Protein AF-A0A7C5TLB0-F1 (afdb_monomer)

pLDDT: mean 94.25, std 6.75, range [50.28, 98.75]

Nearest PDB structures (foldseek):
  1vpx-assembly2_Q  TM=4.582E-01  e=4.348E-01  Thermotoga maritima
  1omx-assembly1_A  TM=4.473E-01  e=4.730E+00  Mus musculus
  5t3y-assembly1_A  TM=3.105E-01  e=7.717E+00  Burkholderia multivorans

Radius of gyration: 15.92 Å; Cα contacts (8 Å, |Δi|>4): 274; chains: 1; bounding box: 48×34×39 Å

Solvent-accessible surface area (backbone atoms only — not comparable to full-atom values): 9485 Å² total; per-residue (Å²): 132,69,99,46,72,95,45,33,95,79,43,75,49,71,79,49,48,47,92,55,76,24,92,55,84,71,60,67,66,60,52,45,54,49,52,43,54,35,52,78,73,65,38,39,37,47,44,46,42,76,53,43,76,76,39,79,87,46,84,50,74,66,18,35,35,30,51,55,32,82,88,50,66,80,53,72,66,54,54,51,62,62,50,59,93,50,79,62,25,52,28,39,33,43,35,34,29,64,48,89,68,35,65,64,53,41,58,74,49,18,29,87,60,14,20,38,38,65,26,67,40,69,39,66,52,48,52,53,35,36,75,57,30,15,74,51,80,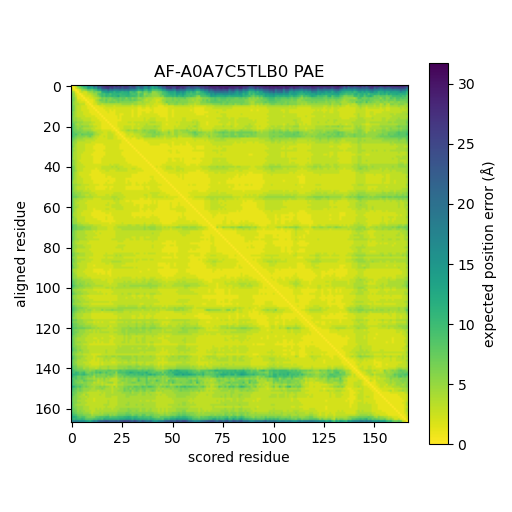77,55,17,92,46,91,94,64,51,94,51,58,35,48,42,44,40,71,59,54,50,53,54,34,50,75,70,74,44,132

Secondary structure (DSSP, 8-state):
--TTTTTGGG-EEE---GGGT-SS---HHHHHHHHHHHHHTT-EEEEEHHHHHH-TTS--TTSEEEEEESS-PPPHHHHHHHHTT-TTSSEEEEEEES-TTHHHHHHHH-STTEEEEEESS-THHHHHHHHHT------BSSTT--SSTTPPBHHHHHHHHHHTT--

Sequence (167 aa):
PSLIEGVKDRVIVTVRDPSEGGVKGVDEEWKASLYKKLHDIGVLYDVEAKFLRRRKDVPFEGKIVSAHFFDRVPSVKEVEEIFRGFEVAWVRKLAVTAREGYKELLARFARKGFAVMPMGSDPIERIAFAVLGSELIYASLVEGLETAPGQMSYKRAREILSCLGLR

Foldseek 3Di:
DDPCLVPQAPDEAEDDDVVQPHDDDDDLVVVQVVQVVNVVSPHEYEDELVSCVVVVVGDAQQHEYEDHAEPDDDDLVVLCVSCPPVQRHQAHEYEYEDDPPNVVNLLVQLAHRYAYHYFQDALVVSVVSVVSRHPDADADCDPPPDSTHSHHHPVVSVVVCVVVVHD

Mean predicted aligned error: 3.61 Å

Structure (mmCIF, N/CA/C/O backbone):
data_AF-A0A7C5TLB0-F1
#
_entry.id   AF-A0A7C5TLB0-F1
#
loop_
_atom_site.group_PDB
_atom_site.id
_atom_site.type_symbol
_atom_site.label_atom_id
_atom_site.label_alt_id
_atom_site.label_comp_id
_atom_site.label_asym_id
_atom_site.label_entity_id
_atom_site.label_seq_id
_atom_site.pdbx_PDB_ins_code
_atom_site.Cartn_x
_atom_site.Cartn_y
_atom_site.Cartn_z
_atom_site.occupancy
_atom_site.B_iso_or_equiv
_atom_site.auth_seq_id
_atom_site.auth_comp_id
_atom_site.auth_asym_id
_atom_site.auth_atom_id
_atom_site.pdbx_PDB_model_num
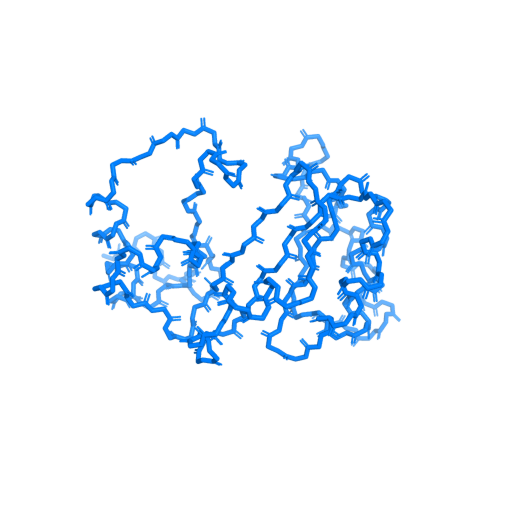ATOM 1 N N . PRO A 1 1 ? -27.473 11.207 2.737 1.00 50.28 1 PRO A N 1
ATOM 2 C CA . PRO A 1 1 ? -26.812 10.091 2.014 1.00 50.28 1 PRO A CA 1
ATOM 3 C C . PRO A 1 1 ? -25.341 10.442 1.764 1.00 50.28 1 PRO A C 1
ATOM 5 O O . PRO A 1 1 ? -25.072 11.422 1.075 1.00 50.28 1 PRO A O 1
ATOM 8 N N . SER A 1 2 ? -24.407 9.747 2.424 1.00 63.88 2 SER A N 1
ATOM 9 C CA . SER A 1 2 ? -22.978 10.064 2.312 1.00 63.88 2 SER A CA 1
ATOM 10 C C . SER A 1 2 ? -22.525 9.861 0.858 1.00 63.88 2 SER A C 1
ATOM 12 O O . SER A 1 2 ? -22.956 8.912 0.205 1.00 63.88 2 SER A O 1
ATOM 14 N N . LEU A 1 3 ? -21.678 10.759 0.339 1.00 69.31 3 LEU A N 1
ATOM 15 C CA . LEU A 1 3 ? -21.200 10.764 -1.057 1.00 69.31 3 LEU A CA 1
ATOM 16 C C . LEU A 1 3 ? -20.555 9.430 -1.500 1.00 69.31 3 LEU A C 1
ATOM 18 O O . LEU A 1 3 ? -20.317 9.227 -2.686 1.00 69.31 3 LEU A O 1
ATOM 22 N N . ILE A 1 4 ? -20.244 8.547 -0.546 1.00 79.00 4 ILE A N 1
ATOM 23 C CA . ILE A 1 4 ? -19.437 7.344 -0.738 1.00 79.00 4 ILE A CA 1
ATOM 24 C C . ILE A 1 4 ? -20.189 6.036 -0.459 1.00 79.00 4 ILE A C 1
ATOM 26 O O . ILE A 1 4 ? -19.618 4.976 -0.690 1.00 79.00 4 ILE A O 1
ATOM 30 N N . GLU A 1 5 ? -21.442 6.066 0.013 1.00 81.88 5 GLU A N 1
ATOM 31 C CA . GLU A 1 5 ? -22.131 4.856 0.507 1.00 81.88 5 GLU A CA 1
ATOM 32 C C . GLU A 1 5 ? -22.205 3.735 -0.544 1.00 81.88 5 GLU A C 1
ATOM 34 O O . GLU A 1 5 ? -21.982 2.571 -0.232 1.00 81.88 5 GLU A O 1
ATOM 39 N N . GLY A 1 6 ? -22.438 4.088 -1.813 1.00 85.50 6 GLY A N 1
ATOM 40 C CA . GLY A 1 6 ? -22.515 3.125 -2.919 1.00 85.50 6 GLY A CA 1
ATOM 41 C C . GLY A 1 6 ? -21.164 2.598 -3.419 1.00 85.50 6 GLY A C 1
ATOM 42 O O . GLY A 1 6 ? -21.137 1.716 -4.276 1.00 85.50 6 GLY A O 1
ATOM 43 N N . VAL A 1 7 ? -20.045 3.142 -2.931 1.00 88.56 7 VAL A N 1
ATOM 44 C CA . VAL A 1 7 ? -18.688 2.793 -3.391 1.00 88.56 7 VAL A CA 1
ATOM 45 C C . VAL A 1 7 ? -17.717 2.478 -2.257 1.00 88.56 7 VAL A C 1
ATOM 47 O O . VAL A 1 7 ? -16.562 2.175 -2.538 1.00 88.56 7 VAL A O 1
ATOM 50 N N . LYS A 1 8 ? -18.149 2.526 -0.991 1.00 88.50 8 LYS A N 1
ATOM 51 C CA . LYS A 1 8 ? -17.264 2.417 0.180 1.00 88.50 8 LYS A CA 1
ATOM 52 C C . LYS A 1 8 ? -16.381 1.164 0.172 1.00 88.50 8 LYS A C 1
ATOM 54 O O . LYS A 1 8 ? -15.202 1.263 0.494 1.00 88.50 8 LYS A O 1
ATOM 59 N N . ASP A 1 9 ? -16.903 0.040 -0.318 1.00 88.31 9 ASP A N 1
ATOM 60 C CA . ASP A 1 9 ? -16.182 -1.241 -0.399 1.00 88.31 9 ASP A CA 1
ATOM 61 C C . ASP A 1 9 ? -15.170 -1.305 -1.561 1.00 88.31 9 ASP A C 1
ATOM 63 O O . ASP A 1 9 ? -14.453 -2.288 -1.729 1.00 88.31 9 ASP A O 1
ATOM 67 N N . ARG A 1 10 ? -15.120 -0.264 -2.401 1.00 90.44 10 ARG A N 1
ATOM 68 C CA . ARG A 1 10 ? -14.230 -0.141 -3.569 1.00 90.44 10 ARG A CA 1
ATOM 69 C C . ARG A 1 10 ? -13.263 1.035 -3.450 1.00 90.44 10 ARG A C 1
ATOM 71 O O . ARG A 1 10 ? -12.537 1.325 -4.399 1.00 90.44 10 ARG A O 1
ATOM 78 N N . VAL A 1 11 ? -13.267 1.730 -2.315 1.00 93.38 11 VAL A N 1
ATOM 79 C CA . VAL A 1 11 ? -12.442 2.913 -2.075 1.00 93.38 11 VAL A CA 1
ATOM 80 C C . VAL A 1 11 ? -11.405 2.599 -1.007 1.00 93.38 1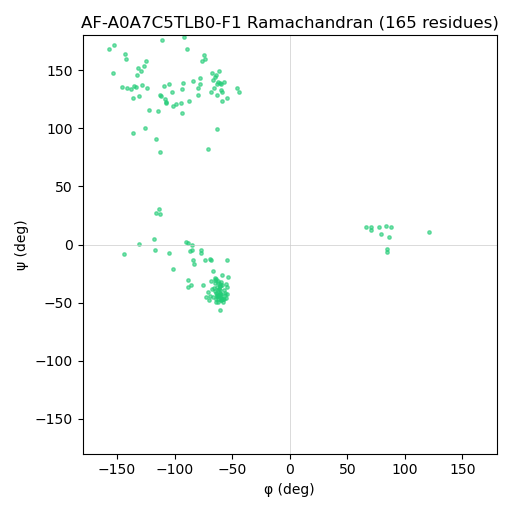1 VAL A C 1
ATOM 82 O O . VAL A 1 11 ? -11.735 2.151 0.087 1.00 93.38 11 VAL A O 1
ATOM 85 N N . ILE A 1 12 ? -10.145 2.892 -1.328 1.00 96.00 12 ILE A N 1
ATOM 86 C CA . ILE A 1 12 ? -9.053 2.944 -0.359 1.00 96.00 12 ILE A CA 1
ATOM 87 C C . ILE A 1 12 ? -8.693 4.411 -0.160 1.00 96.00 12 ILE A C 1
ATOM 89 O O . ILE A 1 12 ? -8.321 5.093 -1.115 1.00 96.00 12 ILE A O 1
ATOM 93 N N . VAL A 1 13 ? -8.774 4.893 1.077 1.00 96.88 13 VAL A N 1
ATOM 94 C CA . VAL A 1 13 ? -8.305 6.239 1.429 1.00 96.88 13 VAL A CA 1
ATOM 95 C C . VAL A 1 13 ? -6.865 6.169 1.931 1.00 96.88 13 VAL A C 1
ATOM 97 O O . VAL A 1 13 ? -6.510 5.320 2.746 1.00 96.88 13 VAL A O 1
ATOM 100 N N . THR A 1 14 ? -6.004 7.064 1.452 1.00 97.12 14 THR A N 1
ATOM 101 C CA . THR A 1 14 ? -4.595 7.123 1.862 1.00 97.12 14 THR A CA 1
ATOM 102 C C . THR A 1 14 ? -4.192 8.568 2.105 1.00 97.12 14 THR A C 1
ATOM 104 O O . THR A 1 14 ? -4.343 9.412 1.226 1.00 97.12 14 THR A O 1
ATOM 107 N N . VAL A 1 15 ? -3.644 8.846 3.288 1.00 96.94 15 VAL A N 1
ATOM 108 C CA . VAL A 1 15 ? -3.039 10.140 3.621 1.00 96.94 15 VAL A CA 1
ATOM 109 C C . VAL A 1 15 ? -1.564 9.902 3.885 1.00 96.94 15 VAL A C 1
ATOM 111 O O . VAL A 1 15 ? -1.178 9.576 5.004 1.00 96.94 15 VAL A O 1
ATOM 114 N N . ARG A 1 16 ? -0.744 10.013 2.839 1.00 97.19 16 ARG A N 1
ATOM 115 C CA . ARG A 1 16 ? 0.671 9.642 2.905 1.00 97.19 16 ARG A CA 1
ATOM 116 C C . ARG A 1 16 ? 1.511 10.732 3.567 1.00 97.19 16 ARG A C 1
ATOM 118 O O . ARG A 1 16 ? 1.449 11.887 3.154 1.00 97.19 16 ARG A O 1
ATOM 125 N N . ASP A 1 17 ? 2.307 10.357 4.564 1.00 95.38 17 ASP A N 1
ATOM 126 C CA . ASP A 1 17 ? 3.308 11.247 5.169 1.00 95.38 17 ASP A CA 1
ATOM 127 C C . ASP A 1 17 ? 4.441 11.595 4.176 1.00 95.38 17 ASP A C 1
ATOM 129 O O . ASP A 1 17 ? 4.870 10.709 3.432 1.00 95.38 17 ASP A O 1
ATOM 133 N N . PRO A 1 18 ? 4.978 12.833 4.150 1.00 95.12 18 PRO A N 1
ATOM 134 C CA . PRO A 1 18 ? 6.103 13.186 3.279 1.00 95.12 18 PRO A CA 1
ATOM 135 C C . PRO A 1 18 ? 7.347 12.306 3.446 1.00 95.12 18 PRO A C 1
ATOM 137 O O . PRO A 1 18 ? 8.013 12.006 2.458 1.00 95.12 18 PRO A O 1
ATOM 140 N N . SER A 1 19 ? 7.635 11.828 4.663 1.00 93.62 19 SER A N 1
ATOM 141 C CA . SER A 1 19 ? 8.753 10.902 4.905 1.00 93.62 19 SER A CA 1
ATOM 142 C C . SER A 1 19 ? 8.540 9.510 4.298 1.00 93.62 19 SER A C 1
ATOM 144 O O . SER A 1 19 ? 9.491 8.747 4.168 1.00 93.62 19 SER A O 1
ATOM 146 N N . GLU A 1 20 ? 7.312 9.203 3.875 1.00 95.06 20 GLU A N 1
ATOM 147 C CA . GLU A 1 20 ? 6.937 7.991 3.147 1.00 95.06 20 GLU A CA 1
ATOM 148 C C . GLU A 1 20 ? 6.421 8.315 1.727 1.00 95.06 20 GLU A C 1
ATOM 150 O O . GLU A 1 20 ? 5.637 7.563 1.152 1.00 95.06 20 GLU A O 1
ATOM 155 N N . GLY A 1 21 ? 6.863 9.429 1.129 1.00 91.38 21 GLY A N 1
ATOM 156 C CA . GLY A 1 21 ? 6.573 9.774 -0.271 1.00 91.38 21 GLY A CA 1
ATOM 157 C C . GLY A 1 21 ? 5.278 10.560 -0.496 1.00 91.38 21 GLY A C 1
ATOM 158 O O . GLY A 1 21 ? 4.791 10.650 -1.621 1.00 91.38 21 GLY A O 1
ATOM 159 N N . GLY A 1 22 ? 4.695 11.120 0.563 1.00 92.94 22 GLY A N 1
ATOM 160 C CA . GLY A 1 22 ? 3.572 12.049 0.474 1.00 92.94 22 GLY A CA 1
ATOM 161 C C . GLY A 1 22 ? 3.978 13.434 -0.036 1.00 92.94 22 GLY A C 1
ATOM 162 O O . GLY A 1 22 ? 5.134 13.836 0.048 1.00 92.94 22 GLY A O 1
ATOM 163 N N . VAL A 1 23 ? 3.005 14.199 -0.540 1.00 91.56 23 VAL A N 1
ATOM 164 C CA . VAL A 1 23 ? 3.259 15.536 -1.114 1.00 91.56 23 VAL A CA 1
ATOM 165 C C . VAL A 1 23 ? 3.194 16.644 -0.061 1.00 91.56 23 VAL A C 1
ATOM 167 O O . VAL A 1 23 ? 3.931 17.623 -0.136 1.00 91.56 23 VAL A O 1
ATOM 170 N N . LYS A 1 24 ? 2.289 16.524 0.917 1.00 91.88 24 LYS A N 1
ATOM 171 C CA . LYS A 1 24 ? 2.046 17.556 1.932 1.00 91.88 24 LYS A CA 1
ATOM 172 C C . LYS A 1 24 ? 1.942 16.933 3.313 1.00 91.88 24 LYS A C 1
ATOM 174 O O . LYS A 1 24 ? 1.264 15.925 3.492 1.00 91.88 24 LYS A O 1
ATOM 179 N N . GLY A 1 25 ? 2.588 17.577 4.281 1.00 92.50 25 GLY A N 1
ATOM 180 C CA . GLY A 1 25 ? 2.361 17.289 5.689 1.00 92.50 25 GLY A CA 1
ATOM 181 C C . GLY A 1 25 ? 0.932 17.656 6.078 1.00 92.50 25 GLY A C 1
ATOM 182 O O . GLY A 1 25 ? 0.371 18.632 5.578 1.00 92.50 25 GLY A O 1
ATOM 183 N N . VAL A 1 26 ? 0.356 16.863 6.971 1.00 93.88 26 VAL A N 1
ATOM 184 C CA . VAL A 1 26 ? -0.942 17.127 7.591 1.00 93.88 26 VAL A CA 1
ATOM 185 C C . VAL A 1 26 ? -0.781 17.070 9.101 1.00 93.88 26 VAL A C 1
ATOM 187 O O . VAL A 1 26 ? 0.113 16.390 9.603 1.00 93.88 26 VAL A O 1
ATOM 190 N N . ASP A 1 27 ? -1.6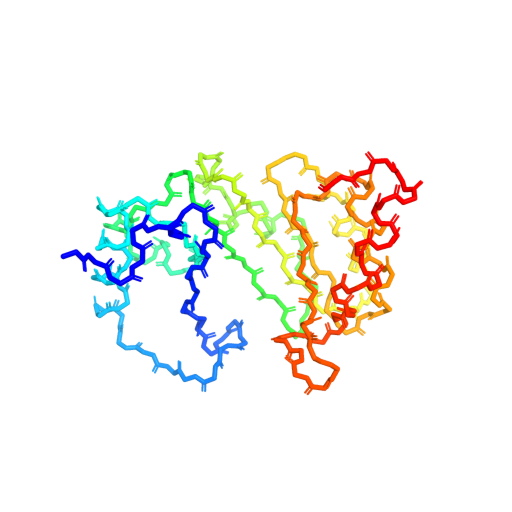49 17.779 9.815 1.00 96.00 27 ASP A N 1
ATOM 191 C CA . ASP A 1 27 ? -1.694 17.711 11.271 1.00 96.00 27 ASP A CA 1
ATOM 192 C C . ASP A 1 27 ? -1.981 16.277 11.756 1.00 96.00 27 ASP A C 1
ATOM 194 O O . ASP A 1 27 ? -2.807 15.556 11.181 1.00 96.00 27 ASP A O 1
ATOM 198 N N . GLU A 1 28 ? -1.276 15.855 12.810 1.00 95.81 28 GLU A N 1
ATOM 199 C CA . GLU A 1 28 ? -1.339 14.478 13.305 1.00 95.81 28 GLU A CA 1
ATOM 200 C C . GLU A 1 28 ? -2.717 14.162 13.907 1.00 95.81 28 GLU A C 1
ATOM 202 O O . GLU A 1 28 ? -3.256 13.075 13.677 1.00 95.81 28 GLU A O 1
ATOM 207 N N . GLU A 1 29 ? -3.319 15.120 14.620 1.00 97.62 29 GLU A N 1
ATOM 208 C CA . GLU A 1 29 ? -4.628 14.953 15.257 1.00 97.62 29 GLU A CA 1
ATOM 209 C C . GLU A 1 29 ? -5.756 14.916 14.234 1.00 97.62 29 GLU A C 1
ATOM 211 O O . GLU A 1 29 ? -6.654 14.070 14.303 1.00 97.62 29 GLU A O 1
ATOM 216 N N . TRP A 1 30 ? -5.676 15.780 13.227 1.00 97.62 30 TRP A N 1
ATOM 217 C CA . TRP A 1 30 ? -6.578 15.745 12.090 1.00 97.62 30 TRP A CA 1
ATOM 218 C C . TRP A 1 30 ? -6.502 14.400 11.359 1.00 97.62 30 TRP A C 1
ATOM 220 O O . TRP A 1 30 ? -7.539 13.789 11.086 1.00 97.62 30 TRP A O 1
ATOM 230 N N . LYS A 1 31 ? -5.288 13.898 11.086 1.00 98.00 31 LYS A N 1
ATOM 231 C CA . LYS A 1 31 ? -5.080 12.612 10.403 1.00 98.00 31 LYS A CA 1
ATOM 232 C C . LYS A 1 31 ? -5.652 11.447 11.216 1.00 98.00 31 LYS A C 1
ATOM 234 O O . LYS A 1 31 ? -6.353 10.602 10.660 1.00 98.00 31 LYS A O 1
ATOM 239 N N . ALA A 1 32 ? -5.428 11.423 12.531 1.00 98.31 32 ALA A N 1
ATOM 240 C CA . ALA A 1 32 ? -6.006 10.415 13.420 1.00 98.31 32 ALA A CA 1
ATOM 241 C C . ALA A 1 32 ? -7.542 10.487 13.461 1.00 98.31 32 ALA A C 1
ATOM 243 O O . ALA A 1 32 ? -8.219 9.463 13.344 1.00 98.31 32 ALA A O 1
ATOM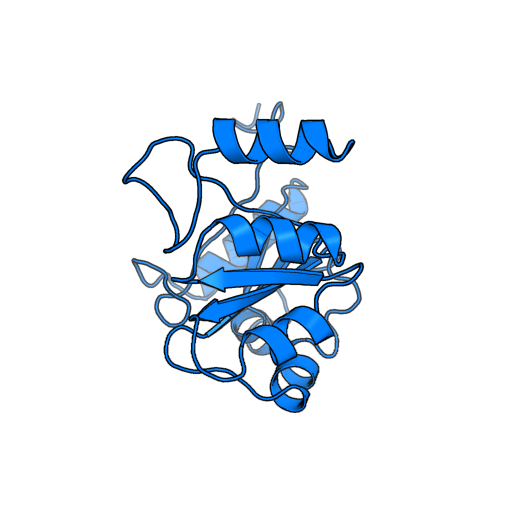 244 N N . SER A 1 33 ? -8.098 11.697 13.564 1.00 98.19 33 SER A N 1
ATOM 245 C CA . SER A 1 33 ? -9.544 11.940 13.546 1.00 98.19 33 SER A CA 1
ATOM 246 C C . SER A 1 33 ? -10.195 11.490 12.237 1.00 98.19 33 SER A C 1
ATOM 248 O O . SER A 1 33 ? -11.295 10.936 12.254 1.00 98.19 33 SER A O 1
ATOM 250 N N . LEU A 1 34 ? -9.522 11.689 11.100 1.00 97.69 34 LEU A N 1
ATOM 251 C CA . LEU A 1 34 ? -9.974 11.182 9.808 1.00 97.69 34 LEU A CA 1
ATOM 252 C C . LEU A 1 34 ? -10.029 9.651 9.804 1.00 97.69 34 LEU A C 1
ATOM 254 O O . LEU A 1 34 ? -11.056 9.095 9.429 1.00 97.69 34 LEU A O 1
ATOM 258 N N . TYR A 1 35 ? -8.969 8.966 10.241 1.00 98.19 35 TYR A N 1
ATOM 259 C CA . TYR A 1 35 ? -8.954 7.500 10.251 1.00 98.19 35 TYR A CA 1
ATOM 260 C C . TYR A 1 35 ? -10.024 6.893 11.157 1.00 98.19 35 TYR A C 1
ATOM 262 O O . TYR A 1 35 ? -10.661 5.923 10.754 1.00 98.19 35 TYR A O 1
ATOM 270 N N . LYS A 1 36 ? -10.286 7.484 12.330 1.00 98.31 36 LYS A N 1
ATOM 271 C CA . LYS A 1 36 ? -11.396 7.058 13.201 1.00 98.31 36 LYS A CA 1
ATOM 272 C C . LYS A 1 36 ? -12.743 7.178 12.485 1.00 98.31 36 LYS A C 1
ATOM 274 O O . LYS A 1 36 ? -13.476 6.203 12.404 1.00 98.31 36 LYS A O 1
ATOM 279 N N . LYS A 1 37 ? -13.011 8.317 11.836 1.00 96.75 37 LYS A N 1
ATOM 280 C CA . LYS A 1 37 ? -14.236 8.497 11.037 1.00 96.75 37 LYS A CA 1
ATOM 281 C C . LYS A 1 37 ? -14.341 7.495 9.887 1.00 96.75 37 LYS A C 1
ATOM 283 O O . LYS A 1 37 ? -15.420 6.968 9.645 1.00 96.75 37 LYS A O 1
ATOM 288 N N . LEU A 1 38 ? -13.242 7.236 9.171 1.00 96.12 38 LEU A N 1
ATOM 289 C CA . LEU A 1 38 ? -13.199 6.245 8.088 1.00 96.12 38 LEU A CA 1
ATOM 290 C C . LEU A 1 38 ? -13.462 4.827 8.606 1.00 96.12 38 LEU A C 1
ATOM 292 O O . LEU A 1 38 ? -14.111 4.035 7.924 1.00 96.12 38 LEU A O 1
ATOM 296 N N . HIS A 1 39 ? -12.973 4.515 9.805 1.00 96.44 39 HIS A N 1
ATOM 297 C CA . HIS A 1 39 ? -13.249 3.258 10.481 1.00 96.44 39 HIS A CA 1
ATOM 298 C C . HIS A 1 39 ? -14.734 3.119 10.826 1.00 96.44 39 HIS A C 1
ATOM 300 O O . HIS A 1 39 ? -15.333 2.119 10.437 1.00 96.44 39 HIS A O 1
ATOM 306 N N . ASP A 1 40 ? -15.332 4.138 11.450 1.00 95.25 40 ASP A N 1
ATOM 307 C CA . ASP A 1 40 ? -16.739 4.134 11.879 1.00 95.25 40 ASP A CA 1
ATOM 308 C C . ASP A 1 40 ? -17.715 3.920 10.711 1.00 95.25 40 ASP A C 1
ATOM 310 O O . ASP A 1 40 ? -18.739 3.256 10.854 1.00 95.25 40 ASP A O 1
ATOM 314 N N . ILE A 1 41 ? -17.388 4.451 9.529 1.00 93.25 41 ILE A N 1
ATOM 315 C CA . ILE A 1 41 ? -18.206 4.302 8.313 1.00 93.25 41 ILE A CA 1
ATOM 316 C C . ILE A 1 41 ? -17.837 3.067 7.471 1.00 93.25 41 ILE A C 1
ATOM 318 O O . ILE A 1 41 ? -18.414 2.849 6.405 1.00 93.25 41 ILE A O 1
ATOM 322 N N . GLY A 1 42 ? -16.873 2.259 7.924 1.00 93.75 42 GLY A N 1
ATOM 323 C CA . GLY A 1 42 ? -16.492 1.000 7.281 1.00 93.75 42 GLY A CA 1
ATOM 324 C C . GLY A 1 42 ? -15.626 1.134 6.025 1.00 93.75 42 GLY A C 1
ATOM 325 O O . GLY A 1 42 ? -15.476 0.164 5.291 1.00 93.75 42 GLY A O 1
ATOM 326 N N . VAL A 1 43 ? -15.019 2.294 5.766 1.00 96.00 43 VAL A N 1
ATOM 327 C CA . VAL A 1 43 ? -14.153 2.502 4.593 1.00 96.00 43 VAL A CA 1
ATOM 328 C C . VAL A 1 43 ? -12.775 1.881 4.822 1.00 96.00 43 VAL A C 1
ATOM 330 O O . VAL A 1 43 ? -12.231 1.887 5.935 1.00 96.00 43 VAL A O 1
ATOM 333 N N . LEU A 1 44 ? -12.193 1.322 3.763 1.00 97.06 44 LEU A N 1
ATOM 334 C CA . LEU A 1 44 ? -10.826 0.820 3.787 1.00 97.06 44 LEU A CA 1
ATOM 335 C C . LEU A 1 44 ? -9.831 1.982 3.678 1.00 97.06 44 LEU A C 1
ATOM 337 O O . LEU A 1 44 ? -10.005 2.915 2.893 1.00 97.06 44 LEU A O 1
ATOM 341 N N . TYR A 1 45 ? -8.758 1.928 4.459 1.00 98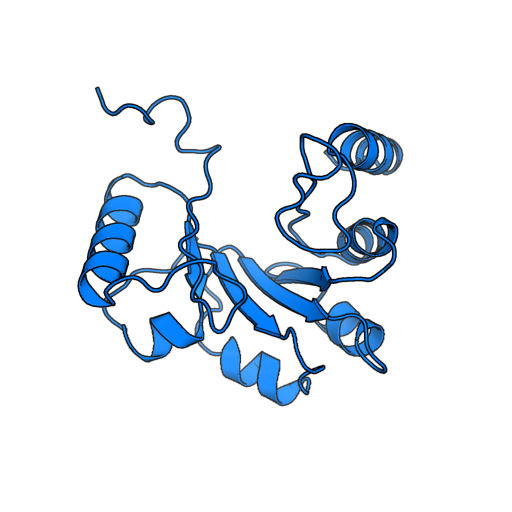.00 45 TYR A N 1
ATOM 342 C CA . TYR A 1 45 ? -7.692 2.917 4.396 1.00 98.00 45 TYR A CA 1
ATOM 343 C C . TYR A 1 45 ? -6.318 2.294 4.597 1.00 98.00 45 TYR A C 1
ATOM 345 O O . TYR A 1 45 ? -6.179 1.193 5.133 1.00 98.00 45 TYR A O 1
ATOM 353 N N . ASP A 1 46 ? -5.318 3.038 4.138 1.00 98.44 46 ASP A N 1
ATOM 354 C CA . ASP A 1 46 ? -3.895 2.769 4.300 1.00 98.44 46 ASP A CA 1
ATOM 355 C C . ASP A 1 46 ? -3.317 3.767 5.312 1.00 98.44 46 ASP A C 1
ATOM 357 O O . ASP A 1 46 ? -3.455 4.989 5.158 1.00 98.44 46 ASP A O 1
ATOM 361 N N . VAL A 1 47 ? -2.719 3.225 6.373 1.00 98.56 47 VAL A N 1
ATOM 362 C CA . VAL A 1 47 ? -2.084 3.973 7.459 1.00 98.56 47 VAL A CA 1
ATOM 363 C C . VAL A 1 47 ? -0.660 3.462 7.685 1.00 98.56 47 VAL A C 1
ATOM 365 O O . VAL A 1 47 ? -0.399 2.259 7.679 1.00 98.56 47 VAL A O 1
ATOM 368 N N . GLU A 1 48 ? 0.288 4.376 7.878 1.00 98.69 48 GLU A N 1
ATOM 369 C CA . GLU A 1 48 ? 1.686 4.029 8.130 1.00 98.69 48 GLU A CA 1
ATOM 370 C C . GLU A 1 48 ? 1.853 3.312 9.476 1.00 98.69 48 GLU A C 1
ATOM 372 O O . GLU A 1 48 ? 1.395 3.794 10.518 1.00 98.69 48 GLU A O 1
ATOM 377 N N . ALA A 1 49 ? 2.627 2.225 9.497 1.00 98.50 49 ALA A N 1
ATOM 378 C CA . ALA A 1 49 ? 3.027 1.546 10.729 1.00 98.50 49 ALA A CA 1
ATOM 379 C C . ALA A 1 49 ? 3.695 2.527 11.708 1.00 98.50 49 ALA A C 1
ATOM 381 O O . ALA A 1 49 ? 3.386 2.546 12.900 1.00 98.50 49 ALA A O 1
ATOM 382 N N . LYS A 1 50 ? 4.566 3.407 11.194 1.00 97.31 50 LYS A N 1
ATOM 383 C CA . LYS A 1 50 ? 5.264 4.432 11.983 1.00 97.31 50 LYS A CA 1
ATOM 384 C C . LYS A 1 50 ? 4.295 5.413 12.653 1.00 97.31 50 LYS A C 1
ATOM 386 O O . LYS A 1 50 ? 4.562 5.859 13.769 1.00 97.31 50 LYS A O 1
ATOM 391 N N . PHE A 1 51 ? 3.189 5.754 11.990 1.00 98.19 51 PHE A N 1
ATOM 392 C CA . PHE A 1 51 ? 2.142 6.615 12.543 1.00 98.19 51 PHE A CA 1
ATOM 393 C C . PHE A 1 51 ? 1.374 5.891 13.657 1.00 98.19 51 PHE A C 1
ATOM 395 O O . PHE A 1 51 ? 1.270 6.419 14.762 1.00 98.19 51 PHE A O 1
ATOM 402 N N . LEU A 1 52 ? 0.952 4.642 13.429 1.00 98.25 52 LEU A N 1
ATOM 403 C CA . LEU A 1 52 ? 0.253 3.829 14.438 1.00 98.25 52 LEU A CA 1
ATOM 404 C C . LEU A 1 52 ? 1.078 3.589 15.710 1.00 98.25 52 LEU A C 1
ATOM 406 O O . LEU A 1 52 ? 0.528 3.526 16.808 1.00 98.25 52 LEU A O 1
ATOM 410 N N . ARG A 1 53 ? 2.410 3.491 15.603 1.00 96.94 53 ARG A N 1
ATOM 411 C CA . ARG A 1 53 ? 3.282 3.378 16.788 1.00 96.94 53 ARG A CA 1
ATOM 412 C C . ARG A 1 53 ? 3.203 4.600 17.706 1.00 96.94 53 ARG A C 1
ATOM 414 O O . ARG A 1 53 ? 3.363 4.441 18.915 1.00 96.94 53 ARG A O 1
ATOM 421 N N . ARG A 1 54 ? 2.965 5.790 17.146 1.00 96.50 54 ARG A N 1
ATOM 422 C CA . ARG A 1 54 ? 2.768 7.036 17.906 1.00 96.50 54 ARG A CA 1
ATOM 423 C C . ARG A 1 54 ? 1.311 7.215 18.337 1.00 96.50 54 ARG A C 1
ATOM 425 O O . ARG A 1 54 ? 1.057 7.691 19.437 1.00 96.50 54 ARG A O 1
ATOM 432 N N . ARG A 1 55 ? 0.368 6.775 17.499 1.00 96.50 55 ARG A N 1
ATOM 433 C CA . ARG A 1 55 ? -1.083 6.928 17.665 1.00 96.50 55 ARG A CA 1
ATOM 434 C C . ARG A 1 55 ? -1.771 5.589 17.907 1.00 96.50 55 ARG A C 1
ATOM 436 O O . ARG A 1 55 ? -2.366 4.999 17.009 1.00 96.50 55 ARG A O 1
ATOM 443 N N . LYS A 1 56 ? -1.699 5.120 19.156 1.00 94.81 56 LYS A N 1
ATOM 444 C CA . LYS A 1 56 ? -2.320 3.854 19.598 1.00 94.81 56 LYS A CA 1
ATOM 445 C C . LYS A 1 56 ? -3.853 3.894 19.626 1.00 94.81 56 LYS A C 1
ATOM 447 O O . LYS A 1 56 ? -4.486 2.859 19.781 1.00 94.81 56 LYS A O 1
ATOM 452 N N . ASP A 1 57 ? -4.435 5.082 19.508 1.00 97.19 57 ASP A N 1
ATOM 453 C CA . ASP A 1 57 ? -5.872 5.346 19.490 1.00 97.19 57 ASP A CA 1
ATOM 454 C C . ASP A 1 57 ? -6.507 5.195 18.097 1.00 97.19 57 ASP A C 1
ATOM 456 O O . ASP A 1 57 ? -7.722 5.337 17.960 1.00 97.19 57 ASP A O 1
ATOM 460 N N . VAL A 1 58 ? -5.706 4.950 17.056 1.00 98.38 58 VAL A N 1
ATOM 461 C CA . VAL A 1 58 ? -6.189 4.806 15.681 1.00 98.38 58 VAL A CA 1
ATOM 462 C C . VAL A 1 58 ? -6.419 3.326 15.364 1.00 98.38 58 VAL A C 1
ATOM 464 O O . VAL A 1 58 ? -5.476 2.535 15.439 1.00 98.38 58 VAL A O 1
ATOM 467 N N . PRO A 1 59 ? -7.647 2.927 14.986 1.00 98.19 59 PRO A N 1
ATOM 468 C CA . PRO A 1 59 ? -7.929 1.542 14.638 1.00 98.19 59 PRO A CA 1
ATOM 469 C C . PRO A 1 59 ? -7.202 1.142 13.347 1.00 98.19 59 PRO A C 1
ATOM 471 O O . PRO A 1 59 ? -7.011 1.956 12.443 1.00 98.19 59 PRO A O 1
ATOM 474 N N . PHE A 1 60 ? -6.802 -0.123 13.237 1.00 98.31 60 PHE A N 1
ATOM 475 C CA . PHE A 1 60 ? -6.115 -0.649 12.047 1.00 98.31 60 PHE A CA 1
ATOM 476 C C . PHE A 1 60 ? -6.497 -2.095 11.697 1.00 98.31 60 PHE A C 1
ATOM 478 O O . PHE A 1 60 ? -6.094 -2.599 10.647 1.00 98.31 60 PHE A O 1
ATOM 485 N N . GLU A 1 61 ? -7.254 -2.778 12.556 1.00 98.25 61 GLU A N 1
ATOM 486 C CA . GLU A 1 61 ? -7.717 -4.139 12.296 1.00 98.25 61 GLU A CA 1
ATOM 487 C C . GLU A 1 61 ? -8.556 -4.186 11.014 1.00 98.25 61 GLU A C 1
ATOM 489 O O . GLU A 1 61 ? -9.416 -3.331 10.779 1.00 98.25 61 GLU A O 1
ATOM 494 N N . GLY A 1 62 ? -8.243 -5.145 10.139 1.00 97.75 62 GLY A N 1
ATOM 495 C CA . GLY A 1 62 ? -8.864 -5.246 8.819 1.00 97.75 62 GLY A CA 1
ATOM 496 C C . GLY A 1 62 ? -8.525 -4.094 7.859 1.00 97.75 62 GLY A C 1
ATOM 497 O O . GLY A 1 62 ? -9.208 -3.926 6.850 1.00 97.75 62 GLY A O 1
ATOM 498 N N . LYS A 1 63 ? -7.496 -3.282 8.143 1.00 98.12 63 LYS A N 1
ATOM 499 C CA . LYS A 1 63 ? -7.038 -2.171 7.284 1.00 98.12 63 LYS A CA 1
ATOM 500 C C . LYS A 1 63 ? -5.675 -2.462 6.660 1.00 98.12 63 LYS A C 1
ATOM 502 O O . LYS A 1 63 ? -5.069 -3.496 6.934 1.00 98.12 63 LYS A O 1
ATOM 507 N N . ILE A 1 64 ? -5.192 -1.565 5.802 1.00 98.69 64 ILE A N 1
ATOM 508 C CA . ILE A 1 64 ? -3.837 -1.655 5.250 1.00 98.69 64 ILE A CA 1
ATOM 509 C C . ILE A 1 64 ? -2.884 -0.949 6.215 1.00 98.69 64 ILE A C 1
ATOM 511 O O . ILE A 1 64 ? -3.053 0.237 6.499 1.00 98.69 64 ILE A O 1
ATOM 515 N N . VAL A 1 65 ? -1.860 -1.663 6.677 1.00 98.75 65 VAL A N 1
ATOM 516 C CA . VAL A 1 65 ? -0.750 -1.077 7.440 1.00 98.75 65 VAL A CA 1
ATOM 517 C C . VAL A 1 65 ? 0.481 -1.069 6.555 1.00 98.75 65 VAL A C 1
ATOM 519 O O . VAL A 1 65 ? 0.856 -2.116 6.032 1.00 98.75 65 VAL A O 1
ATOM 522 N N . SER A 1 66 ? 1.110 0.087 6.360 1.00 98.75 66 SER A N 1
ATOM 523 C CA . SER A 1 66 ? 2.166 0.240 5.355 1.00 98.75 66 SER A CA 1
ATOM 524 C C . SER A 1 66 ? 3.495 0.767 5.890 1.00 98.75 66 SER A C 1
ATOM 526 O O . SER A 1 66 ? 3.554 1.391 6.949 1.00 98.75 66 SER A O 1
ATOM 528 N N . ALA A 1 67 ? 4.564 0.495 5.140 1.00 98.44 67 ALA A N 1
ATOM 529 C CA . ALA A 1 67 ? 5.888 1.079 5.315 1.00 98.44 67 ALA A CA 1
ATOM 530 C C . ALA A 1 67 ? 6.563 1.266 3.948 1.00 98.44 67 ALA A C 1
ATOM 532 O O . ALA A 1 67 ? 6.525 0.361 3.104 1.00 98.44 67 ALA A O 1
ATOM 533 N N . HIS A 1 68 ? 7.186 2.426 3.741 1.00 98.25 68 HIS A N 1
ATOM 534 C CA . HIS A 1 68 ? 7.832 2.787 2.480 1.00 98.25 68 HIS A CA 1
ATOM 535 C C . HIS A 1 68 ? 9.302 3.159 2.689 1.00 98.25 68 HIS A C 1
ATOM 537 O O . HIS A 1 68 ? 9.635 3.941 3.576 1.00 98.25 68 HIS A O 1
ATOM 543 N N . PHE A 1 69 ? 10.172 2.636 1.828 1.00 97.25 69 PHE A N 1
ATOM 544 C CA . PHE A 1 69 ? 11.611 2.888 1.844 1.00 97.25 69 PHE A CA 1
ATOM 545 C C . PHE A 1 69 ? 12.055 3.398 0.474 1.00 97.25 69 PHE A C 1
ATOM 547 O O . PHE A 1 69 ? 12.202 2.626 -0.476 1.00 97.25 69 PHE A O 1
ATOM 554 N N . PHE A 1 70 ? 12.231 4.715 0.365 1.00 94.38 70 PHE A N 1
ATOM 555 C CA . PHE A 1 70 ? 12.583 5.376 -0.895 1.00 94.38 70 PHE A CA 1
ATOM 556 C C . PHE A 1 70 ? 14.097 5.450 -1.128 1.00 94.38 70 PHE A C 1
ATOM 558 O O . PHE A 1 70 ? 14.569 5.431 -2.267 1.00 94.38 70 PHE A O 1
ATOM 565 N N . ASP A 1 71 ? 14.865 5.522 -0.048 1.00 94.19 71 ASP A N 1
ATOM 566 C CA . ASP A 1 71 ? 16.294 5.821 -0.026 1.00 94.19 71 ASP A CA 1
ATOM 567 C C . ASP A 1 71 ? 17.179 4.578 0.152 1.00 94.19 71 ASP A C 1
ATOM 569 O O . ASP A 1 71 ? 18.343 4.603 -0.246 1.00 94.19 71 ASP A O 1
ATOM 573 N N . ARG A 1 72 ? 16.635 3.474 0.678 1.00 95.38 72 ARG A N 1
ATOM 574 C CA . ARG A 1 72 ? 17.391 2.247 0.978 1.00 95.38 72 ARG A CA 1
ATOM 575 C C . ARG A 1 72 ? 16.546 0.974 0.923 1.00 95.38 72 ARG A C 1
ATOM 577 O O . ARG A 1 72 ? 15.323 1.028 0.865 1.00 95.38 72 ARG A O 1
ATOM 584 N N . VAL A 1 73 ? 17.219 -0.172 1.013 1.00 98.06 73 VAL A N 1
ATOM 585 C CA . VAL A 1 73 ? 16.603 -1.487 1.250 1.00 98.06 73 VAL A CA 1
ATOM 586 C C . VAL A 1 73 ? 16.745 -1.812 2.743 1.00 98.06 73 VAL A C 1
ATOM 588 O O . VAL A 1 73 ? 17.872 -1.808 3.243 1.00 98.06 73 VAL A O 1
ATOM 591 N N . PRO A 1 74 ? 15.651 -2.029 3.496 1.00 98.12 74 PRO A N 1
ATOM 592 C CA . PRO A 1 74 ? 15.737 -2.396 4.909 1.00 98.12 74 PRO A CA 1
ATOM 593 C C . PRO A 1 74 ? 16.176 -3.853 5.092 1.00 98.12 74 PRO A C 1
ATOM 595 O O . PRO A 1 74 ? 16.086 -4.674 4.180 1.00 98.12 74 PRO A O 1
ATOM 598 N N . SER A 1 75 ? 16.614 -4.199 6.303 1.00 98.31 75 SER A N 1
ATOM 599 C CA . SER A 1 75 ? 16.873 -5.604 6.645 1.00 98.31 75 SER A CA 1
ATOM 600 C C . SER A 1 75 ? 15.567 -6.372 6.889 1.00 98.31 75 SER A C 1
ATOM 602 O O . SER A 1 75 ? 14.552 -5.786 7.265 1.00 98.31 75 SER A O 1
ATOM 604 N N . VAL A 1 76 ? 15.596 -7.703 6.756 1.00 98.31 76 VAL A N 1
ATOM 605 C CA . VAL A 1 76 ? 14.439 -8.563 7.085 1.00 98.31 76 VAL A CA 1
ATOM 606 C C . VAL A 1 76 ? 13.964 -8.326 8.522 1.00 98.31 76 VAL A C 1
ATOM 608 O O . VAL A 1 76 ? 12.772 -8.128 8.746 1.00 98.31 76 VAL A O 1
ATOM 611 N N . LYS A 1 77 ? 14.899 -8.273 9.481 1.00 98.44 77 LYS A N 1
ATOM 612 C CA . LYS A 1 77 ? 14.602 -8.047 10.902 1.00 98.44 77 LYS A CA 1
ATOM 613 C C . LYS A 1 77 ? 13.909 -6.704 11.135 1.00 98.44 77 LYS A C 1
ATOM 615 O O . LYS A 1 77 ? 12.958 -6.624 11.903 1.00 98.44 77 LYS A O 1
ATOM 620 N N . GLU A 1 78 ? 14.359 -5.657 10.450 1.00 98.38 78 GLU A N 1
ATOM 621 C CA . GLU A 1 78 ? 13.743 -4.334 10.543 1.00 98.38 78 GLU A CA 1
ATOM 622 C C . GLU A 1 78 ? 12.291 -4.346 10.042 1.00 98.38 78 GLU A C 1
ATOM 624 O O . GLU A 1 78 ? 11.404 -3.809 10.702 1.00 98.38 78 GLU A O 1
ATOM 629 N N . VAL A 1 79 ? 12.026 -5.002 8.908 1.00 98.38 79 VAL A N 1
ATOM 630 C CA . VAL A 1 79 ? 10.660 -5.149 8.382 1.00 98.38 79 VAL A CA 1
ATOM 631 C C . VAL A 1 79 ? 9.777 -5.927 9.364 1.00 98.38 79 VAL A C 1
ATOM 633 O O . VAL A 1 79 ? 8.648 -5.513 9.637 1.00 98.38 79 VAL A O 1
ATOM 636 N N . GLU A 1 80 ? 10.281 -7.024 9.932 1.00 98.25 80 GLU A N 1
ATOM 637 C CA . GLU A 1 80 ? 9.564 -7.802 10.950 1.00 98.25 80 GLU A CA 1
ATOM 638 C C . GLU A 1 80 ? 9.237 -6.956 12.189 1.00 98.25 80 GLU A C 1
ATOM 640 O O . GLU A 1 80 ? 8.105 -6.980 12.671 1.00 98.25 80 GLU A O 1
ATOM 645 N N . GLU A 1 81 ? 10.183 -6.153 12.679 1.00 98.44 81 GLU A N 1
ATOM 646 C CA . GLU A 1 81 ? 9.976 -5.260 13.825 1.00 98.44 81 GLU A CA 1
ATOM 647 C C . GLU A 1 81 ? 8.951 -4.157 13.541 1.00 98.44 81 GLU A C 1
ATOM 649 O O . GLU A 1 81 ? 8.106 -3.857 14.396 1.00 98.44 81 GLU A O 1
ATOM 654 N N . ILE A 1 82 ? 8.980 -3.575 12.340 1.00 98.19 82 ILE A N 1
ATOM 655 C CA . ILE A 1 82 ? 8.004 -2.570 11.910 1.00 98.19 82 ILE A CA 1
ATOM 656 C C . ILE A 1 82 ? 6.597 -3.158 11.941 1.00 98.19 82 ILE A C 1
ATOM 658 O O . ILE A 1 82 ? 5.701 -2.546 12.527 1.00 98.19 82 ILE A O 1
ATOM 662 N N . PHE A 1 83 ? 6.418 -4.358 11.384 1.00 98.44 83 PHE A N 1
ATOM 663 C CA . PHE A 1 83 ? 5.106 -4.991 11.255 1.00 98.44 83 PHE A CA 1
ATO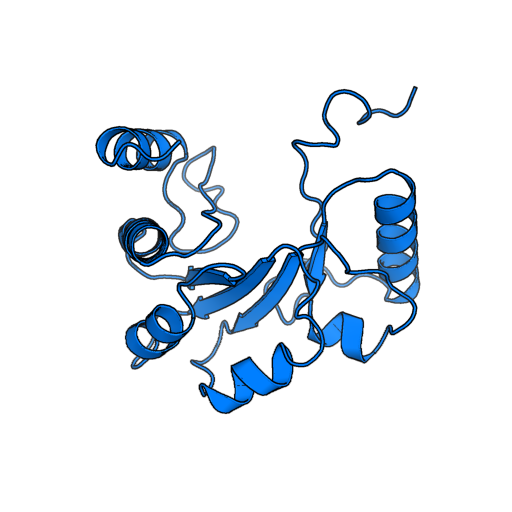M 664 C C . PHE A 1 83 ? 4.644 -5.806 12.474 1.00 98.44 83 PHE A C 1
ATOM 666 O O . PHE A 1 83 ? 3.494 -6.246 12.503 1.00 98.44 83 PHE A O 1
ATOM 673 N N . ARG A 1 84 ? 5.494 -5.980 13.492 1.00 98.00 84 ARG A N 1
ATOM 674 C CA . ARG A 1 84 ? 5.173 -6.722 14.722 1.00 98.00 84 ARG A CA 1
ATOM 675 C C . ARG A 1 84 ? 3.968 -6.131 15.464 1.00 98.00 84 ARG A C 1
ATOM 677 O O . ARG A 1 84 ? 4.016 -4.978 15.894 1.00 98.00 84 ARG A O 1
ATOM 684 N N . GLY A 1 85 ? 2.933 -6.917 15.725 1.00 97.50 85 GLY A N 1
ATOM 685 C CA . GLY A 1 85 ? 1.712 -6.439 16.388 1.00 97.50 85 GLY A CA 1
ATOM 686 C C . GLY A 1 85 ? 0.674 -5.845 15.429 1.00 97.50 85 GLY A C 1
ATOM 687 O O . GLY A 1 85 ? -0.322 -5.291 15.886 1.00 97.50 85 GLY A O 1
ATOM 688 N N . PHE A 1 86 ? 0.903 -5.937 14.116 1.00 98.25 86 PHE A N 1
ATOM 689 C CA . PHE A 1 86 ? -0.058 -5.567 13.074 1.00 98.25 86 PHE A CA 1
ATOM 690 C C . PHE A 1 86 ? -0.535 -6.797 12.279 1.00 98.25 86 PHE A C 1
ATOM 692 O O . PHE A 1 86 ? -0.908 -6.686 11.115 1.00 98.25 86 PHE A O 1
ATOM 699 N N . GLU A 1 87 ? -0.510 -7.990 12.881 1.00 97.12 87 GLU A N 1
ATOM 700 C CA . GLU A 1 87 ? -0.897 -9.256 12.241 1.00 97.12 87 GLU A CA 1
ATOM 701 C C . GLU A 1 87 ? -2.395 -9.330 11.907 1.00 97.12 87 GLU A C 1
ATOM 703 O O . GLU A 1 87 ? -2.769 -10.077 11.009 1.00 97.12 87 GLU A O 1
ATOM 708 N N . VAL A 1 88 ? -3.230 -8.542 12.596 1.00 97.88 88 VAL A N 1
ATOM 709 C CA . VAL A 1 88 ? -4.682 -8.425 12.353 1.00 97.88 88 VAL A CA 1
ATOM 710 C C . VAL A 1 88 ? -5.041 -7.361 11.303 1.00 97.88 88 VAL A C 1
ATOM 712 O O . VAL A 1 88 ? -6.216 -7.118 11.023 1.00 97.88 88 VAL A O 1
ATOM 715 N N . ALA A 1 89 ? -4.044 -6.693 10.715 1.00 98.19 89 ALA A N 1
ATOM 716 C CA . ALA A 1 89 ? -4.263 -5.876 9.526 1.00 98.19 89 ALA A CA 1
ATOM 717 C C . ALA A 1 89 ? -4.767 -6.766 8.378 1.00 98.19 89 ALA A C 1
ATOM 719 O O . ALA A 1 89 ? -4.387 -7.931 8.278 1.00 98.19 89 ALA A O 1
ATOM 720 N N . TRP A 1 90 ? -5.583 -6.210 7.481 1.00 97.69 90 TRP A N 1
ATOM 721 C CA . TRP A 1 90 ? -5.985 -6.931 6.272 1.00 97.69 90 TRP A CA 1
ATOM 722 C C . TRP A 1 90 ? -4.766 -7.237 5.401 1.00 97.69 90 TRP A C 1
ATOM 724 O O . TRP A 1 90 ? -4.574 -8.374 4.986 1.00 97.69 90 TRP A O 1
ATOM 734 N N . VAL A 1 91 ? -3.913 -6.230 5.187 1.00 98.12 91 VAL A N 1
ATOM 735 C CA . VAL A 1 91 ? -2.672 -6.358 4.418 1.00 98.12 91 VAL A CA 1
ATOM 736 C C . VAL A 1 91 ? -1.571 -5.535 5.073 1.00 98.12 91 VAL A C 1
ATOM 738 O O . VAL A 1 91 ? -1.761 -4.358 5.393 1.00 98.12 91 VAL A O 1
ATOM 741 N N . ARG A 1 92 ? -0.381 -6.129 5.203 1.00 98.69 92 ARG A N 1
ATOM 742 C CA . ARG A 1 92 ? 0.858 -5.406 5.515 1.00 98.69 92 ARG A CA 1
ATOM 743 C C . ARG A 1 92 ? 1.574 -5.039 4.222 1.00 98.69 92 ARG A C 1
ATOM 745 O O . ARG A 1 92 ? 2.017 -5.905 3.474 1.00 98.69 92 ARG A O 1
ATOM 752 N N . LYS A 1 93 ? 1.653 -3.751 3.921 1.00 98.75 93 LYS A N 1
ATOM 753 C CA . LYS A 1 93 ? 2.159 -3.243 2.647 1.00 98.75 93 LYS A CA 1
ATOM 754 C C . LYS A 1 93 ? 3.595 -2.747 2.781 1.00 98.75 93 LYS A C 1
ATOM 756 O O . LYS A 1 93 ? 3.850 -1.793 3.508 1.00 98.75 93 LYS A O 1
ATOM 761 N N . LEU A 1 94 ? 4.514 -3.349 2.037 1.00 98.50 94 LEU A N 1
ATOM 762 C CA . LEU A 1 94 ? 5.929 -2.987 2.017 1.00 98.50 94 LEU A CA 1
ATOM 763 C C . LEU A 1 94 ? 6.308 -2.445 0.638 1.00 98.50 94 LEU A C 1
ATOM 765 O O . LEU A 1 94 ? 6.285 -3.186 -0.343 1.00 98.50 94 LEU A O 1
ATOM 769 N N . ALA A 1 95 ? 6.686 -1.171 0.561 1.00 98.00 95 ALA A N 1
ATOM 770 C CA . ALA A 1 95 ? 7.192 -0.565 -0.667 1.00 98.00 95 ALA A CA 1
ATOM 771 C C . ALA A 1 95 ? 8.676 -0.222 -0.534 1.00 98.00 95 ALA A C 1
ATOM 773 O O . ALA A 1 95 ? 9.072 0.438 0.422 1.00 98.00 95 ALA A O 1
ATOM 774 N N . VAL A 1 96 ? 9.498 -0.665 -1.484 1.00 97.94 96 VAL A N 1
ATOM 775 C CA . VAL A 1 96 ? 10.960 -0.505 -1.424 1.00 97.94 96 VAL A CA 1
ATOM 776 C C . VAL A 1 96 ? 11.486 -0.106 -2.796 1.00 97.94 96 VAL A C 1
ATOM 778 O O . VAL A 1 96 ? 11.110 -0.708 -3.802 1.00 97.94 96 VAL A O 1
ATOM 781 N N . THR A 1 97 ? 12.355 0.901 -2.852 1.00 95.81 97 THR A N 1
ATOM 782 C CA . THR A 1 97 ? 13.049 1.286 -4.088 1.00 95.81 97 THR A CA 1
ATOM 783 C C . THR A 1 97 ? 13.955 0.165 -4.591 1.00 95.81 97 THR A C 1
ATOM 785 O O . THR A 1 97 ? 14.688 -0.452 -3.819 1.00 95.81 97 THR A O 1
ATOM 788 N N . ALA A 1 98 ? 13.941 -0.059 -5.903 1.00 96.19 98 ALA A N 1
ATOM 789 C CA . ALA A 1 98 ? 14.777 -1.024 -6.597 1.00 96.19 98 ALA A CA 1
ATOM 790 C C . ALA A 1 98 ? 16.267 -0.664 -6.467 1.00 96.19 98 ALA A C 1
ATOM 792 O O . ALA A 1 98 ? 16.790 0.210 -7.156 1.00 96.19 98 ALA A O 1
ATOM 793 N N . ARG A 1 99 ? 16.943 -1.337 -5.540 1.00 96.50 99 ARG A N 1
ATOM 794 C CA . ARG A 1 99 ? 18.377 -1.236 -5.226 1.00 96.50 99 ARG A CA 1
ATOM 795 C C . ARG A 1 99 ? 18.881 -2.630 -4.876 1.00 96.50 99 ARG A C 1
ATOM 797 O O . ARG A 1 99 ? 18.072 -3.499 -4.589 1.00 96.50 99 ARG A O 1
ATOM 804 N N . GLU A 1 100 ? 20.188 -2.854 -4.874 1.00 97.19 100 GLU A N 1
ATOM 805 C CA . GLU A 1 100 ? 20.772 -4.164 -4.550 1.00 97.19 100 GLU A CA 1
ATOM 806 C C . GLU A 1 100 ? 20.123 -4.832 -3.315 1.00 97.19 100 GLU A C 1
ATOM 808 O O . GLU A 1 100 ? 19.907 -4.185 -2.289 1.00 97.19 100 GLU A O 1
ATOM 813 N N . GLY A 1 101 ? 19.751 -6.113 -3.439 1.00 97.00 101 GLY A N 1
ATOM 814 C CA . GLY A 1 101 ? 19.112 -6.898 -2.373 1.00 97.00 101 GLY A CA 1
ATOM 815 C C . GLY A 1 101 ? 17.587 -6.752 -2.238 1.00 97.00 101 GLY A C 1
ATOM 816 O O . GLY A 1 101 ? 16.966 -7.459 -1.439 1.00 97.00 101 GLY A O 1
ATOM 817 N N . TYR A 1 102 ? 16.943 -5.840 -2.981 1.00 98.19 102 TYR A N 1
ATOM 818 C CA . TYR A 1 102 ? 15.496 -5.616 -2.840 1.00 98.19 102 TYR A CA 1
ATOM 819 C C . TYR A 1 102 ? 14.644 -6.819 -3.256 1.00 98.19 102 TYR A C 1
ATOM 821 O O . TYR A 1 102 ? 13.586 -7.037 -2.668 1.00 98.19 102 TYR A O 1
ATOM 829 N N . LYS A 1 103 ? 15.069 -7.607 -4.252 1.00 97.94 103 LYS A N 1
ATOM 830 C CA . LYS A 1 103 ? 14.276 -8.742 -4.750 1.00 97.94 103 LYS A CA 1
ATOM 831 C C . LYS A 1 103 ? 14.218 -9.849 -3.716 1.00 97.94 103 LYS A C 1
ATOM 833 O O . LYS A 1 103 ? 13.143 -10.368 -3.442 1.00 97.94 103 LYS A O 1
ATOM 838 N N . GLU A 1 104 ? 15.358 -10.155 -3.112 1.00 97.94 104 GLU A N 1
ATOM 839 C CA . GLU A 1 104 ? 15.519 -11.125 -2.038 1.00 97.94 104 GLU A CA 1
ATOM 840 C C . GLU A 1 104 ? 14.665 -10.729 -0.831 1.00 97.94 104 GLU A C 1
ATOM 842 O O . GLU A 1 104 ? 13.921 -11.554 -0.293 1.00 97.94 104 GLU A O 1
ATOM 847 N N . LEU A 1 105 ? 14.708 -9.445 -0.453 1.00 98.50 105 LEU A N 1
ATOM 848 C CA . LEU A 1 105 ? 13.863 -8.904 0.606 1.00 98.50 105 LEU A CA 1
ATOM 849 C C . LEU A 1 105 ? 12.373 -9.051 0.266 1.00 98.50 105 LEU A C 1
ATOM 851 O O . LEU A 1 105 ? 11.623 -9.631 1.046 1.00 98.50 105 LEU A O 1
ATOM 855 N N . LEU A 1 106 ? 11.919 -8.524 -0.875 1.00 98.12 106 LEU A N 1
ATOM 856 C CA . LEU A 1 106 ? 10.494 -8.517 -1.217 1.00 98.12 106 LEU A CA 1
ATOM 857 C C . LEU A 1 106 ? 9.959 -9.935 -1.438 1.00 98.12 106 LEU A C 1
ATOM 859 O O . LEU A 1 106 ? 8.858 -10.230 -0.985 1.00 98.12 106 LEU A O 1
ATOM 863 N N . ALA A 1 107 ? 10.739 -10.841 -2.033 1.00 97.88 107 ALA A N 1
ATOM 864 C CA . ALA A 1 107 ? 10.357 -12.244 -2.202 1.00 97.88 107 ALA A CA 1
ATOM 865 C C . ALA A 1 107 ? 10.126 -12.940 -0.853 1.00 97.88 107 ALA A C 1
ATOM 867 O O . ALA A 1 107 ? 9.219 -13.761 -0.729 1.00 97.88 107 ALA A O 1
ATOM 868 N N . ARG A 1 108 ? 10.884 -12.573 0.191 1.00 97.62 108 ARG A N 1
ATOM 869 C CA . ARG A 1 108 ? 10.688 -13.106 1.547 1.00 97.62 108 ARG A CA 1
ATOM 870 C C . ARG A 1 108 ? 9.332 -12.722 2.150 1.00 97.62 108 ARG A C 1
ATOM 872 O O . ARG A 1 108 ? 8.800 -13.473 2.971 1.00 97.62 108 ARG A O 1
ATOM 879 N N . PHE A 1 109 ? 8.789 -11.572 1.753 1.00 98.06 109 PHE A N 1
ATOM 880 C CA . PHE A 1 109 ? 7.512 -11.045 2.236 1.00 98.06 109 PHE A CA 1
ATOM 881 C C . PHE A 1 109 ? 6.361 -11.187 1.232 1.00 98.06 109 PHE A C 1
ATOM 883 O O . PHE A 1 109 ? 5.224 -10.939 1.615 1.00 98.06 109 PHE A O 1
ATOM 890 N N . ALA A 1 110 ? 6.604 -11.621 -0.007 1.00 97.25 110 ALA A N 1
ATOM 891 C CA . ALA A 1 110 ? 5.570 -11.896 -1.004 1.00 97.25 110 ALA A CA 1
ATOM 892 C C . ALA A 1 110 ? 4.791 -13.167 -0.628 1.00 97.25 110 ALA A C 1
ATOM 894 O O . ALA A 1 110 ? 5.107 -14.264 -1.068 1.00 97.25 110 ALA A O 1
ATOM 895 N N . ARG A 1 111 ? 3.813 -13.029 0.266 1.00 94.69 111 ARG A N 1
ATOM 896 C CA . ARG A 1 111 ? 2.967 -14.113 0.777 1.00 94.69 111 ARG A CA 1
ATOM 897 C C . ARG A 1 111 ? 1.649 -13.544 1.296 1.00 94.69 111 ARG A C 1
ATOM 899 O O . ARG A 1 111 ? 1.549 -12.346 1.548 1.00 94.69 111 ARG A O 1
ATOM 906 N N . LYS A 1 112 ? 0.686 -14.429 1.571 1.00 91.56 112 LYS A N 1
ATOM 907 C CA . LYS A 1 112 ? -0.604 -14.084 2.188 1.00 91.56 112 LYS A CA 1
ATOM 908 C C . LYS A 1 112 ? -0.439 -13.148 3.401 1.00 91.56 112 LYS A C 1
ATOM 910 O O . LYS A 1 112 ? 0.411 -13.385 4.266 1.00 91.56 112 LYS A O 1
ATOM 915 N N . GLY A 1 113 ? -1.264 -12.107 3.476 1.00 95.19 113 GLY A N 1
ATOM 916 C CA . GLY A 1 113 ? -1.216 -11.038 4.477 1.00 95.19 113 GLY A CA 1
ATOM 917 C C . GLY A 1 113 ? -0.153 -9.960 4.231 1.00 95.19 113 GLY A C 1
ATOM 918 O O . GLY A 1 113 ? 0.089 -9.139 5.126 1.00 95.19 113 GLY A O 1
ATOM 919 N N . PHE A 1 114 ? 0.509 -9.968 3.070 1.00 98.19 114 PHE A N 1
ATOM 920 C CA . PHE A 1 114 ? 1.451 -8.938 2.642 1.00 98.19 114 PHE A CA 1
ATOM 921 C C . PHE A 1 114 ? 1.187 -8.483 1.206 1.00 98.19 114 PHE A C 1
ATOM 923 O O . PHE A 1 114 ? 0.846 -9.274 0.331 1.00 98.19 114 PHE A O 1
ATOM 930 N N . ALA A 1 115 ? 1.437 -7.201 0.950 1.00 98.00 115 ALA A N 1
ATOM 931 C CA . ALA A 1 115 ? 1.548 -6.647 -0.392 1.00 98.00 115 ALA A CA 1
ATOM 932 C C . ALA A 1 115 ? 2.917 -5.988 -0.555 1.00 98.00 115 ALA A C 1
ATOM 934 O O . ALA A 1 115 ? 3.219 -5.003 0.119 1.00 98.00 115 ALA A O 1
ATOM 935 N N . VAL A 1 116 ? 3.749 -6.521 -1.443 1.00 98.19 116 VAL A N 1
ATOM 936 C CA . VAL A 1 116 ? 5.105 -6.018 -1.681 1.00 98.19 116 VAL A CA 1
ATOM 937 C C . VAL A 1 116 ? 5.167 -5.235 -2.990 1.00 98.19 116 VAL A C 1
ATOM 939 O O . VAL A 1 116 ? 4.555 -5.607 -3.989 1.00 98.19 116 VAL A O 1
ATOM 942 N N . MET A 1 117 ? 5.872 -4.107 -2.976 1.00 96.00 117 MET A N 1
ATOM 943 C CA . MET A 1 117 ? 5.829 -3.112 -4.045 1.00 96.00 117 MET A CA 1
ATOM 944 C C . MET A 1 117 ? 7.246 -2.634 -4.376 1.00 96.00 117 MET A C 1
ATOM 946 O O . MET A 1 117 ? 7.736 -1.712 -3.717 1.00 96.00 117 MET A O 1
ATOM 950 N N . PRO A 1 118 ? 7.913 -3.205 -5.392 1.00 96.75 118 PRO A N 1
ATOM 951 C CA . PRO A 1 118 ? 9.163 -2.637 -5.868 1.00 96.75 118 PRO A CA 1
ATOM 952 C C . PRO A 1 118 ? 8.875 -1.287 -6.546 1.00 96.75 118 PRO A C 1
ATOM 954 O O . PRO A 1 118 ? 7.940 -1.162 -7.340 1.00 96.75 118 PRO A O 1
ATOM 957 N N . MET A 1 119 ? 9.626 -0.249 -6.183 1.00 95.00 119 MET A N 1
ATOM 958 C CA . MET A 1 119 ? 9.483 1.104 -6.732 1.00 95.00 119 MET A CA 1
ATOM 959 C C . MET A 1 119 ? 10.672 1.433 -7.627 1.00 95.00 119 MET A C 1
ATOM 961 O O . MET A 1 119 ? 11.813 1.169 -7.263 1.00 95.00 119 MET A O 1
ATOM 965 N N . GLY A 1 120 ? 10.417 2.029 -8.790 1.00 92.75 120 GLY A N 1
ATOM 966 C CA . GLY A 1 120 ? 11.480 2.375 -9.741 1.00 92.75 120 GLY A CA 1
ATOM 967 C C . GLY A 1 120 ? 12.138 1.174 -10.439 1.00 92.75 120 GLY A C 1
ATOM 968 O O . GLY A 1 120 ? 13.184 1.351 -11.054 1.00 92.75 120 GLY A O 1
ATOM 969 N N . SER A 1 121 ? 11.554 -0.027 -10.347 1.00 93.75 121 SER A N 1
ATOM 970 C CA . SER A 1 121 ? 11.921 -1.197 -11.158 1.00 93.75 121 SER A CA 1
ATOM 971 C C . SER A 1 121 ? 11.079 -1.289 -12.434 1.00 93.75 121 SER A C 1
ATOM 973 O O . SER A 1 121 ? 10.157 -0.496 -12.652 1.00 93.75 121 SER A O 1
ATOM 975 N N . ASP A 1 122 ? 11.370 -2.304 -13.256 1.00 94.81 122 ASP A N 1
ATOM 976 C CA . ASP A 1 122 ? 10.473 -2.733 -14.326 1.00 94.81 122 ASP A CA 1
ATOM 977 C C . ASP A 1 122 ? 9.076 -3.039 -13.744 1.00 94.81 122 ASP A C 1
ATOM 979 O O . ASP A 1 122 ? 8.960 -3.845 -12.808 1.00 94.81 122 ASP A O 1
ATOM 983 N N . PRO A 1 123 ? 8.002 -2.425 -14.277 1.00 93.81 123 PRO A N 1
ATOM 984 C CA . PRO A 1 123 ? 6.648 -2.660 -13.801 1.00 93.81 123 PRO A CA 1
ATOM 985 C C . PRO A 1 123 ? 6.231 -4.135 -13.766 1.00 93.81 123 PRO A C 1
ATOM 987 O O . PRO A 1 123 ? 5.397 -4.503 -12.932 1.00 93.81 123 PRO A O 1
ATOM 990 N N . ILE A 1 124 ? 6.801 -4.994 -14.624 1.00 95.31 124 ILE A N 1
ATOM 991 C CA . ILE A 1 124 ? 6.488 -6.430 -14.659 1.00 95.31 124 ILE A CA 1
ATOM 992 C C . ILE A 1 124 ? 6.779 -7.126 -13.327 1.00 95.31 124 ILE A C 1
ATOM 994 O O . ILE A 1 124 ? 6.117 -8.102 -12.974 1.00 95.31 124 ILE A O 1
ATOM 998 N N . GLU A 1 125 ? 7.712 -6.597 -12.536 1.00 95.94 125 GLU A N 1
ATOM 999 C CA . GLU A 1 125 ? 8.063 -7.174 -11.243 1.00 95.94 125 GLU A CA 1
ATOM 1000 C C . GLU A 1 125 ? 6.909 -7.107 -10.242 1.00 95.94 125 GLU A C 1
ATOM 1002 O O . GLU A 1 125 ? 6.753 -8.016 -9.429 1.00 95.94 125 GLU A O 1
ATOM 1007 N N . ARG A 1 126 ? 6.034 -6.094 -10.331 1.00 95.25 126 ARG A N 1
ATOM 1008 C CA . ARG A 1 126 ? 4.822 -6.031 -9.494 1.00 95.25 126 ARG A CA 1
ATOM 1009 C C . ARG A 1 126 ? 3.883 -7.207 -9.772 1.00 95.25 126 ARG A C 1
ATOM 1011 O O . ARG A 1 126 ? 3.246 -7.701 -8.847 1.00 95.25 126 ARG A O 1
ATOM 1018 N N . ILE A 1 127 ? 3.834 -7.684 -11.019 1.00 95.38 127 ILE A N 1
ATOM 1019 C CA . ILE A 1 127 ? 3.102 -8.906 -11.377 1.00 95.38 127 ILE A CA 1
ATOM 1020 C C . ILE A 1 127 ? 3.840 -10.139 -10.857 1.00 95.38 127 ILE A C 1
ATOM 1022 O O . ILE A 1 127 ? 3.214 -11.013 -10.266 1.00 95.38 127 ILE A O 1
ATOM 1026 N N . ALA A 1 128 ? 5.161 -10.209 -11.037 1.00 95.75 128 ALA A N 1
ATOM 1027 C CA . ALA A 1 128 ? 5.954 -11.341 -10.563 1.00 95.75 128 ALA A CA 1
ATOM 1028 C C . ALA A 1 128 ? 5.775 -11.564 -9.050 1.00 95.75 128 ALA A C 1
ATOM 1030 O O . ALA A 1 128 ? 5.543 -12.689 -8.613 1.00 95.75 128 ALA A O 1
ATOM 1031 N N . PHE A 1 129 ? 5.780 -10.496 -8.248 1.00 96.25 129 PHE A N 1
ATOM 1032 C CA . PHE A 1 129 ? 5.512 -10.606 -6.814 1.00 96.25 129 PHE A CA 1
ATOM 1033 C C . PHE A 1 129 ? 4.066 -10.983 -6.485 1.00 96.25 129 PHE A C 1
ATOM 1035 O O . PHE A 1 129 ? 3.841 -11.670 -5.490 1.00 96.25 129 PHE A O 1
ATOM 1042 N N . ALA A 1 130 ? 3.088 -10.588 -7.303 1.00 94.25 130 ALA A N 1
ATOM 1043 C CA . ALA A 1 130 ? 1.715 -11.065 -7.150 1.00 94.25 130 ALA A CA 1
ATOM 1044 C C . ALA A 1 130 ? 1.610 -12.577 -7.378 1.00 94.25 130 ALA A C 1
ATOM 1046 O O . ALA A 1 130 ? 0.985 -13.270 -6.581 1.00 94.25 130 ALA A O 1
ATOM 1047 N N . VAL A 1 131 ? 2.311 -13.108 -8.387 1.00 94.81 131 VAL A N 1
ATOM 1048 C CA . VAL A 1 131 ? 2.418 -14.560 -8.617 1.00 94.81 131 VAL A CA 1
ATOM 1049 C C . VAL A 1 131 ? 3.071 -15.274 -7.429 1.00 94.81 131 VAL A C 1
ATOM 1051 O O . VAL A 1 131 ? 2.659 -16.376 -7.080 1.00 94.81 131 VAL A O 1
ATOM 1054 N N . LEU A 1 132 ? 4.047 -14.643 -6.770 1.00 95.06 132 LEU A N 1
ATOM 1055 C CA . LEU A 1 132 ? 4.683 -15.186 -5.563 1.00 95.06 132 LEU A CA 1
ATOM 1056 C C . LEU A 1 132 ? 3.795 -15.119 -4.307 1.00 95.06 132 LEU A C 1
ATOM 1058 O O . LEU A 1 132 ? 4.096 -15.796 -3.329 1.00 95.06 132 LEU A O 1
ATOM 1062 N N . GLY A 1 133 ? 2.695 -14.359 -4.331 1.00 94.88 133 GLY A N 1
ATOM 1063 C CA . GLY A 1 133 ? 1.719 -14.296 -3.239 1.00 94.88 133 GLY A CA 1
ATOM 1064 C C . GLY A 1 133 ? 1.499 -12.912 -2.625 1.00 94.88 133 GLY A C 1
ATOM 1065 O O . GLY A 1 133 ? 0.863 -12.829 -1.578 1.00 94.88 133 GLY A O 1
ATOM 1066 N N . SER A 1 134 ? 2.010 -11.836 -3.233 1.00 96.25 134 SER A N 1
ATO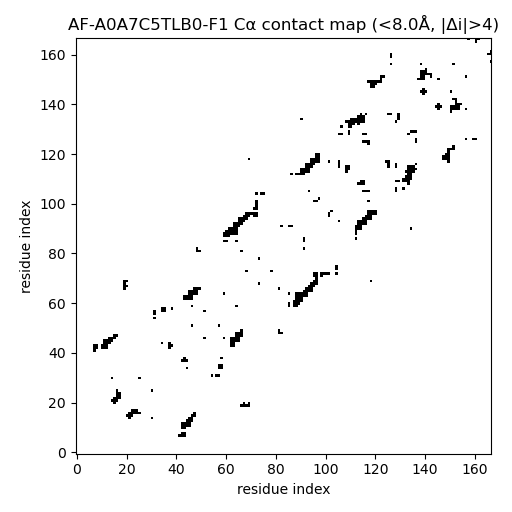M 1067 C CA . SER A 1 134 ? 1.648 -10.457 -2.867 1.00 96.25 134 SER A CA 1
ATOM 1068 C C . SER A 1 134 ? 0.159 -10.196 -3.120 1.00 96.25 134 SER A C 1
ATOM 1070 O O . SER A 1 134 ? -0.326 -10.417 -4.226 1.00 96.25 134 SER A O 1
ATOM 1072 N N . GLU A 1 135 ? -0.562 -9.683 -2.124 1.00 94.38 135 GLU A N 1
ATOM 1073 C CA . GLU A 1 135 ? -2.032 -9.598 -2.158 1.00 94.38 135 GLU A CA 1
ATOM 1074 C C . GLU A 1 135 ? -2.598 -8.383 -2.899 1.00 94.38 135 GLU A C 1
ATOM 1076 O O . GLU A 1 135 ? -3.777 -8.376 -3.243 1.00 94.38 135 GLU A O 1
ATOM 1081 N N . LEU A 1 136 ? -1.789 -7.351 -3.154 1.00 94.12 136 LEU A N 1
ATOM 1082 C CA . LEU A 1 136 ? -2.231 -6.151 -3.867 1.00 94.12 136 LEU A CA 1
ATOM 1083 C C . LEU A 1 136 ? -1.255 -5.769 -4.969 1.00 94.12 136 LEU A C 1
ATOM 1085 O O . LEU A 1 136 ? -0.048 -5.987 -4.858 1.00 94.12 136 LEU A O 1
ATOM 1089 N N . ILE A 1 137 ? -1.795 -5.113 -5.996 1.00 93.31 137 ILE A N 1
ATOM 1090 C CA . ILE A 1 137 ? -1.050 -4.444 -7.062 1.00 93.31 137 ILE A CA 1
ATOM 1091 C C . ILE A 1 137 ? -1.668 -3.061 -7.260 1.00 93.31 137 ILE A C 1
ATOM 1093 O O . ILE A 1 137 ? -2.888 -2.922 -7.322 1.00 93.31 137 ILE A O 1
ATOM 1097 N N . TYR A 1 138 ? -0.824 -2.038 -7.385 1.00 93.56 138 TYR A N 1
ATOM 1098 C CA . TYR A 1 138 ? -1.248 -0.707 -7.815 1.00 93.56 138 TYR A CA 1
ATOM 1099 C C . TYR A 1 138 ? -0.868 -0.507 -9.280 1.00 93.56 138 TYR A C 1
ATOM 1101 O O . TYR A 1 138 ? 0.277 -0.750 -9.667 1.00 93.56 138 TYR A O 1
ATOM 1109 N N . ALA A 1 139 ? -1.830 -0.048 -10.073 1.00 93.88 139 ALA A N 1
ATOM 1110 C CA . ALA A 1 139 ? -1.665 0.282 -11.480 1.00 93.88 139 ALA A CA 1
ATOM 1111 C C . ALA A 1 139 ? -2.207 1.691 -11.742 1.00 93.88 139 ALA A C 1
ATOM 1113 O O . ALA A 1 139 ? -3.144 2.133 -11.074 1.00 93.88 139 ALA A O 1
ATOM 1114 N N . SER A 1 140 ? -1.624 2.387 -12.713 1.00 94.06 140 SER A N 1
ATOM 1115 C CA . SER A 1 140 ? -2.055 3.729 -13.090 1.00 94.06 140 SER A CA 1
ATOM 1116 C C . SER A 1 140 ? -3.226 3.683 -14.068 1.00 94.06 140 SER A C 1
ATOM 1118 O O . SER A 1 140 ? -3.259 2.861 -14.985 1.00 94.06 140 SER A O 1
ATOM 1120 N N . LEU A 1 141 ? -4.196 4.581 -13.905 1.00 91.94 141 LEU A N 1
ATOM 1121 C CA . LEU A 1 141 ? -5.283 4.734 -14.873 1.00 91.94 141 LEU A CA 1
ATOM 1122 C C . LEU A 1 141 ? -4.819 5.468 -16.141 1.00 91.94 141 LEU A C 1
ATOM 1124 O O . LEU A 1 141 ? -5.293 5.158 -17.233 1.00 91.94 141 LEU A O 1
ATOM 1128 N N . VAL A 1 142 ? -3.900 6.423 -15.984 1.00 88.88 142 VAL A N 1
ATOM 1129 C CA . VAL A 1 142 ? -3.404 7.309 -17.042 1.00 88.88 142 VAL A CA 1
ATOM 1130 C C . VAL A 1 142 ? -1.880 7.301 -17.008 1.00 88.88 142 VAL A C 1
ATOM 1132 O O . VAL A 1 142 ? -1.275 7.506 -15.957 1.00 88.88 142 VAL A O 1
ATOM 1135 N N . GLU A 1 143 ? -1.264 7.045 -18.155 1.00 82.44 143 GLU A N 1
ATOM 1136 C CA . GLU A 1 143 ? 0.191 7.091 -18.308 1.00 82.44 143 GLU A CA 1
ATOM 1137 C C . GLU A 1 143 ? 0.725 8.493 -17.975 1.00 82.44 143 GLU A C 1
ATOM 1139 O O . GLU A 1 143 ? 0.151 9.497 -18.401 1.00 82.44 143 GLU A O 1
ATOM 1144 N N . GLY A 1 144 ? 1.784 8.564 -17.169 1.00 81.31 144 GLY A N 1
ATOM 1145 C CA . GLY A 1 144 ? 2.367 9.815 -16.678 1.00 81.31 144 GLY A CA 1
ATOM 1146 C C . GLY A 1 144 ? 1.702 10.393 -15.421 1.00 81.31 144 GLY A C 1
ATOM 1147 O O . GLY A 1 144 ? 2.169 11.408 -14.905 1.00 81.31 144 GLY A O 1
ATOM 1148 N N . LEU A 1 145 ? 0.623 9.776 -14.917 1.00 84.75 145 LEU A N 1
ATOM 1149 C CA . LEU A 1 145 ? -0.028 10.125 -13.643 1.00 84.75 145 LEU A CA 1
ATOM 1150 C C . LEU A 1 145 ? 0.110 9.008 -12.596 1.00 84.75 145 LEU A C 1
ATOM 1152 O O . LEU A 1 145 ? -0.767 8.809 -11.751 1.00 84.75 145 LEU A O 1
ATOM 1156 N N . GLU A 1 146 ? 1.204 8.252 -12.660 1.00 88.38 146 GLU A N 1
ATOM 1157 C CA . GLU A 1 146 ? 1.532 7.227 -11.678 1.00 88.38 146 GLU A CA 1
ATOM 1158 C C . GLU A 1 146 ? 1.679 7.843 -10.280 1.00 88.38 146 GLU A C 1
ATOM 1160 O O . GLU A 1 146 ? 2.302 8.887 -10.090 1.00 88.38 146 GLU A O 1
ATOM 1165 N N . THR A 1 147 ? 1.156 7.160 -9.261 1.00 85.31 147 THR A N 1
ATOM 1166 C CA . THR A 1 147 ? 1.307 7.604 -7.863 1.00 85.31 147 THR A CA 1
ATOM 1167 C C . THR A 1 147 ? 2.631 7.160 -7.243 1.00 85.31 147 THR A C 1
ATOM 1169 O O . THR A 1 147 ? 3.005 7.645 -6.178 1.00 85.31 147 THR A O 1
ATOM 1172 N N . ALA A 1 148 ? 3.344 6.237 -7.895 1.00 85.62 148 ALA A N 1
ATOM 1173 C CA . ALA A 1 148 ? 4.690 5.811 -7.530 1.00 85.62 148 ALA A CA 1
ATOM 1174 C C . ALA A 1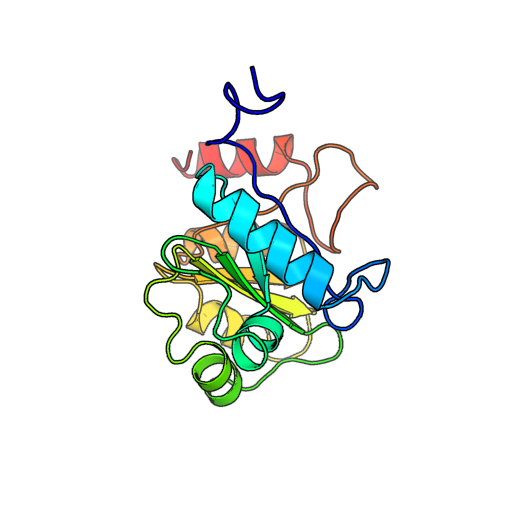 148 ? 5.450 5.284 -8.765 1.00 85.62 148 ALA A C 1
ATOM 1176 O O . ALA A 1 148 ? 4.833 4.642 -9.621 1.00 85.62 148 ALA A O 1
ATOM 1177 N N . PRO A 1 149 ? 6.785 5.458 -8.843 1.00 85.69 149 PRO A N 1
ATOM 1178 C CA . PRO A 1 149 ? 7.586 4.935 -9.948 1.00 85.69 149 PRO A CA 1
ATOM 1179 C C . PRO A 1 149 ? 7.455 3.414 -10.125 1.00 85.69 149 PRO A C 1
ATOM 1181 O O . PRO A 1 149 ? 7.445 2.647 -9.153 1.00 85.69 149 PRO A O 1
ATOM 1184 N N . GLY A 1 150 ? 7.394 2.967 -11.381 1.00 86.06 150 GLY A N 1
ATOM 1185 C CA . GLY A 1 150 ? 7.268 1.551 -11.743 1.00 86.06 150 GLY A CA 1
ATOM 1186 C C . GLY A 1 150 ? 5.830 1.016 -11.727 1.00 86.06 150 GLY A C 1
ATOM 1187 O O . GLY A 1 150 ? 5.637 -0.195 -11.661 1.00 86.06 150 GLY A O 1
ATOM 1188 N N . GLN A 1 151 ? 4.805 1.874 -11.722 1.00 92.56 151 GLN A N 1
ATOM 1189 C CA . GLN A 1 151 ? 3.424 1.446 -11.973 1.00 92.56 151 GLN A CA 1
ATOM 1190 C C . GLN A 1 151 ? 3.194 1.271 -13.479 1.00 92.56 151 GLN A C 1
ATOM 1192 O O . GLN A 1 151 ? 3.566 2.129 -14.269 1.00 92.56 151 GLN A O 1
ATOM 1197 N N . MET A 1 152 ? 2.559 0.166 -13.875 1.00 93.88 152 MET A N 1
ATOM 1198 C CA . MET A 1 152 ? 2.057 -0.006 -15.243 1.00 93.88 152 MET A CA 1
ATOM 1199 C C . MET A 1 152 ? 0.628 0.517 -15.372 1.00 93.88 152 MET A C 1
ATOM 1201 O O . MET A 1 152 ? -0.056 0.729 -14.367 1.00 93.88 152 MET A O 1
ATOM 1205 N N . SER A 1 153 ? 0.140 0.648 -16.606 1.00 94.75 153 SER A N 1
ATOM 1206 C CA . SER A 1 153 ? -1.265 0.969 -16.845 1.00 94.75 153 SER A CA 1
ATOM 1207 C C . SER A 1 153 ? -2.200 -0.141 -16.343 1.00 94.75 153 SER A C 1
ATOM 1209 O O . SER A 1 153 ? -1.904 -1.335 -16.437 1.00 94.75 153 SER A O 1
ATOM 1211 N N . TYR A 1 154 ? -3.377 0.248 -15.853 1.00 94.25 154 TYR A N 1
ATOM 1212 C CA . TYR A 1 154 ? -4.423 -0.663 -15.385 1.00 94.25 154 TYR A CA 1
ATOM 1213 C C . TYR A 1 154 ? -4.841 -1.663 -16.467 1.00 94.25 154 TYR A C 1
ATOM 1215 O O . TYR A 1 154 ? -5.007 -2.847 -16.178 1.00 94.25 154 TYR A O 1
ATOM 1223 N N . LYS A 1 155 ? -4.973 -1.206 -17.721 1.00 93.69 155 LYS A N 1
ATOM 1224 C CA . LYS A 1 155 ? -5.327 -2.079 -18.851 1.00 93.69 155 LYS A CA 1
ATOM 1225 C C . LYS A 1 155 ? -4.308 -3.207 -18.999 1.00 93.69 155 LYS A C 1
ATOM 1227 O O . LYS A 1 155 ? -4.704 -4.367 -19.075 1.00 93.69 155 LYS A O 1
ATOM 1232 N N . ARG A 1 156 ? -3.014 -2.869 -18.948 1.00 94.31 156 ARG A N 1
ATOM 1233 C CA . ARG A 1 156 ? -1.927 -3.840 -19.071 1.00 94.31 156 ARG A CA 1
ATOM 1234 C C . ARG A 1 156 ? -1.876 -4.801 -17.887 1.00 94.31 156 ARG A C 1
ATOM 1236 O O . ARG A 1 156 ? -1.775 -6.005 -18.101 1.00 94.31 156 ARG A O 1
ATOM 1243 N N . ALA A 1 157 ? -1.992 -4.291 -16.661 1.00 94.31 157 ALA A N 1
ATOM 1244 C CA . ALA A 1 157 ? -2.034 -5.130 -15.464 1.00 94.31 157 ALA A CA 1
ATOM 1245 C C . ALA A 1 157 ? -3.187 -6.141 -15.538 1.00 94.31 157 ALA A C 1
ATOM 1247 O O . ALA A 1 157 ? -2.982 -7.333 -15.328 1.00 94.31 157 ALA A O 1
ATOM 1248 N N . ARG A 1 158 ? -4.385 -5.677 -15.912 1.00 93.75 158 ARG A N 1
ATOM 1249 C CA . ARG A 1 158 ? -5.577 -6.519 -16.037 1.00 93.75 158 ARG A CA 1
ATOM 1250 C C . ARG A 1 158 ? -5.430 -7.594 -17.111 1.00 93.75 158 ARG A C 1
ATOM 1252 O O . ARG A 1 158 ? -5.837 -8.724 -16.877 1.00 93.75 158 ARG A O 1
ATOM 1259 N N . GLU A 1 159 ? -4.867 -7.260 -18.271 1.00 95.25 159 GLU A N 1
ATOM 1260 C CA . GLU A 1 159 ? -4.586 -8.246 -19.324 1.00 95.25 159 GLU A CA 1
ATOM 1261 C C . GLU A 1 159 ? -3.671 -9.360 -18.813 1.00 95.25 159 GLU A C 1
ATOM 1263 O O . GLU A 1 159 ? -3.994 -10.536 -18.961 1.00 95.25 159 GLU A O 1
ATOM 1268 N N . ILE A 1 160 ? -2.560 -8.997 -18.165 1.00 95.44 160 ILE A N 1
ATOM 1269 C CA . ILE A 1 160 ? -1.596 -9.978 -17.661 1.00 95.44 160 ILE A CA 1
ATOM 1270 C C . ILE A 1 160 ? -2.227 -10.853 -16.572 1.00 95.44 160 ILE A C 1
ATOM 1272 O O . ILE A 1 160 ? -2.108 -12.075 -16.635 1.00 95.44 160 ILE A O 1
ATOM 1276 N N . LEU A 1 161 ? -2.926 -10.254 -15.602 1.00 92.75 161 LEU A N 1
ATOM 1277 C CA . LEU A 1 161 ? -3.609 -11.003 -14.542 1.00 92.75 161 LEU A CA 1
ATOM 1278 C C . LEU A 1 161 ? -4.648 -11.969 -15.124 1.00 92.75 161 LEU A C 1
ATOM 1280 O O . LEU A 1 161 ? -4.658 -13.143 -14.755 1.00 92.75 161 LEU A O 1
ATOM 1284 N N . SER A 1 162 ? -5.428 -11.523 -16.114 1.00 92.88 162 SER A N 1
ATOM 1285 C CA . SER A 1 162 ? -6.398 -12.374 -16.807 1.00 92.88 162 SER A CA 1
ATOM 1286 C C . SER A 1 162 ? -5.737 -13.570 -17.500 1.00 92.88 162 SER A C 1
ATOM 1288 O O . SER A 1 162 ? -6.294 -14.665 -17.459 1.00 92.88 162 SER A O 1
ATOM 1290 N N . CYS A 1 163 ? -4.559 -13.394 -18.110 1.00 94.44 163 CYS A N 1
ATOM 1291 C CA . CYS A 1 163 ? -3.797 -14.496 -18.712 1.00 94.44 163 CYS A CA 1
ATOM 1292 C C . CYS A 1 163 ? -3.308 -15.517 -17.674 1.00 94.44 163 CYS A C 1
ATOM 1294 O O . CYS A 1 163 ? -3.165 -16.694 -17.994 1.00 94.44 163 CYS A O 1
ATOM 1296 N N . LEU A 1 164 ? -3.066 -15.079 -16.437 1.00 91.94 164 LEU A N 1
ATOM 1297 C CA . LEU A 1 164 ? -2.651 -15.934 -15.323 1.00 91.94 164 LEU A CA 1
ATOM 1298 C C . LEU A 1 164 ? -3.837 -16.598 -14.601 1.00 91.94 164 LEU A C 1
ATOM 1300 O O . LEU A 1 164 ? -3.632 -17.328 -13.635 1.00 91.94 164 LEU A O 1
ATOM 1304 N N . GLY A 1 165 ? -5.078 -16.339 -15.034 1.00 89.25 165 GLY A N 1
ATOM 1305 C CA . GLY A 1 165 ? -6.282 -16.795 -14.333 1.00 89.25 165 GLY A CA 1
ATOM 1306 C C . GLY A 1 165 ? -6.529 -16.075 -13.002 1.00 89.25 165 GLY A C 1
ATOM 1307 O O . GLY A 1 165 ? -7.334 -16.537 -12.194 1.00 89.25 165 GLY A O 1
ATOM 1308 N N . LEU A 1 166 ? -5.853 -14.946 -12.777 1.00 78.88 166 LEU A N 1
ATOM 1309 C CA . LEU A 1 166 ? -6.027 -14.069 -11.624 1.00 78.88 166 LEU A CA 1
ATOM 1310 C C . LEU A 1 166 ? -7.050 -12.979 -11.991 1.00 78.88 166 LEU A C 1
ATOM 1312 O O . LEU A 1 166 ? -7.056 -12.482 -13.119 1.00 78.88 166 LEU A O 1
ATOM 1316 N N . ARG A 1 167 ? -7.953 -12.637 -11.068 1.00 57.69 167 ARG A N 1
ATOM 1317 C CA . ARG A 1 167 ? -8.975 -11.594 -11.264 1.00 57.69 167 ARG A CA 1
ATOM 1318 C C . ARG A 1 167 ? -8.663 -10.365 -10.432 1.00 57.69 167 ARG A C 1
ATOM 1320 O O . ARG A 1 167 ? -8.307 -10.561 -9.252 1.00 57.69 167 ARG A O 1
#